Protein AF-A0A1I5M209-F1 (afdb_monomer_lite)

Sequence (120 aa):
MTALGTSLMEPANALSSLPAVAGPVWFETTGRPFVLPMQVPVSSALMVAALYREGGCVSPDDLATAEDVCGQIAVTLTNDGMVTIERVAEDIECGRIENPDWLAFCRRRVAEVTSDGSVR

Structure (mmCIF, N/CA/C/O backbone):
data_AF-A0A1I5M209-F1
#
_entry.id   AF-A0A1I5M209-F1
#
loop_
_atom_site.group_PDB
_atom_site.id
_atom_site.type_symbol
_atom_site.label_atom_id
_atom_site.label_alt_id
_atom_site.label_comp_id
_atom_site.label_asym_id
_atom_site.label_entity_id
_atom_site.label_seq_id
_atom_site.pdbx_PDB_ins_code
_atom_site.Cartn_x
_atom_site.Cartn_y
_atom_site.Cartn_z
_atom_site.occupancy
_atom_site.B_iso_or_equiv
_atom_site.auth_seq_id
_atom_site.auth_comp_id
_atom_site.auth_asym_id
_atom_site.auth_atom_id
_atom_site.pdbx_PDB_model_num
ATOM 1 N N . MET A 1 1 ? -50.131 30.426 18.130 1.00 35.06 1 MET A N 1
ATOM 2 C CA . MET A 1 1 ? -50.736 29.230 18.745 1.00 35.06 1 MET A CA 1
ATOM 3 C C . MET A 1 1 ? -50.185 28.006 18.030 1.00 35.06 1 MET A C 1
ATOM 5 O O . MET A 1 1 ? -50.395 27.894 16.834 1.00 35.06 1 MET A O 1
ATOM 9 N N . THR A 1 2 ? -49.470 27.179 18.798 1.00 35.59 2 THR A N 1
ATOM 10 C CA . THR A 1 2 ? -49.255 25.724 18.646 1.00 35.59 2 THR A CA 1
ATOM 11 C C . THR A 1 2 ? -48.345 25.182 17.527 1.00 35.59 2 THR A C 1
ATOM 13 O O . THR A 1 2 ? -48.613 25.320 16.340 1.00 35.59 2 THR A O 1
ATOM 16 N N . ALA A 1 3 ? -47.276 24.515 17.984 1.00 41.94 3 ALA A N 1
ATOM 17 C CA . ALA A 1 3 ? -46.327 23.662 17.265 1.00 41.94 3 ALA A CA 1
ATOM 18 C C . ALA A 1 3 ? -46.850 22.223 17.069 1.00 41.94 3 ALA A C 1
ATOM 20 O O . ALA A 1 3 ? -47.847 21.873 17.693 1.00 41.94 3 ALA A O 1
ATOM 21 N N . LEU A 1 4 ? -46.135 21.423 16.257 1.00 39.38 4 LEU A N 1
ATOM 22 C CA . LEU A 1 4 ? -45.904 19.953 16.278 1.00 39.38 4 LEU A CA 1
ATOM 23 C C . LEU A 1 4 ? -45.295 19.582 14.901 1.00 39.38 4 LEU A C 1
ATOM 25 O O . LEU A 1 4 ? -45.800 20.047 13.890 1.00 39.38 4 LEU A O 1
ATOM 29 N N . GLY A 1 5 ? -44.240 18.792 14.715 1.00 33.09 5 GLY A N 1
ATOM 30 C CA . GLY A 1 5 ? -43.388 17.990 15.583 1.00 33.09 5 GLY A CA 1
ATOM 31 C C . GLY A 1 5 ? -42.496 17.105 14.686 1.00 33.09 5 GLY A C 1
ATOM 32 O O . GLY A 1 5 ? -42.952 16.670 13.635 1.00 33.09 5 GLY A O 1
ATOM 33 N N . THR A 1 6 ? -41.240 16.902 15.109 1.00 44.12 6 THR A N 1
ATOM 34 C CA . THR A 1 6 ? -40.367 15.711 14.922 1.00 44.12 6 THR A CA 1
ATOM 35 C C . THR A 1 6 ? -40.311 15.028 13.540 1.00 44.12 6 THR A C 1
ATOM 37 O O . THR A 1 6 ? -41.293 14.486 13.059 1.00 44.12 6 THR A O 1
ATOM 40 N N . SER A 1 7 ? -39.141 14.872 12.917 1.00 38.38 7 SER A N 1
ATOM 41 C CA . SER A 1 7 ? -38.191 13.843 13.358 1.00 38.38 7 SER A CA 1
ATOM 42 C C . SER A 1 7 ? -36.772 14.128 12.848 1.00 38.38 7 SER A C 1
ATOM 44 O O . SER A 1 7 ? -36.539 14.219 11.644 1.00 38.38 7 SER A O 1
ATOM 46 N N . LEU A 1 8 ? -35.835 14.270 13.788 1.00 45.56 8 LEU A N 1
ATOM 47 C CA . LEU A 1 8 ? -34.396 14.207 13.550 1.00 45.56 8 LEU A CA 1
ATOM 48 C C . LEU A 1 8 ? -34.044 12.750 13.247 1.00 45.56 8 LEU A C 1
ATOM 50 O O . LEU A 1 8 ? -34.103 11.901 14.132 1.00 45.56 8 LEU A O 1
ATOM 54 N N . MET A 1 9 ? -33.695 12.461 11.997 1.00 35.19 9 MET A N 1
ATOM 55 C CA . MET A 1 9 ? -33.096 11.185 11.636 1.00 35.19 9 MET A CA 1
ATOM 56 C C . MET A 1 9 ? -31.604 11.259 11.976 1.00 35.19 9 MET A C 1
ATOM 58 O O . MET A 1 9 ? -30.831 11.977 11.346 1.00 35.19 9 MET A O 1
ATOM 62 N N . GLU A 1 10 ? -31.256 10.568 13.054 1.00 47.66 10 GLU A N 1
ATOM 63 C CA . GLU A 1 10 ? -29.915 10.303 13.571 1.00 47.66 10 GLU A CA 1
ATOM 64 C C . GLU A 1 10 ? -28.964 9.777 12.473 1.00 47.66 10 GLU A C 1
ATOM 66 O O . GLU A 1 10 ? -29.268 8.750 11.863 1.00 47.66 10 GLU A O 1
ATOM 71 N N . PRO A 1 11 ? -27.779 10.382 12.251 1.00 41.97 11 PRO A N 1
ATOM 72 C CA . PRO A 1 11 ? -26.709 9.755 11.482 1.00 41.97 11 PRO A CA 1
ATOM 73 C C . PRO A 1 11 ? -25.628 9.166 12.408 1.00 41.97 11 PRO A C 1
ATOM 75 O O . PRO A 1 11 ? -24.448 9.181 12.070 1.00 41.97 11 PRO A O 1
ATOM 78 N N . ALA A 1 12 ? -25.993 8.665 13.594 1.00 46.28 12 ALA A N 1
ATOM 79 C CA . ALA A 1 12 ? -25.015 8.165 14.567 1.00 46.28 12 ALA A CA 1
ATOM 80 C C . ALA A 1 12 ? -24.418 6.792 14.195 1.00 46.28 12 ALA A C 1
ATOM 82 O O . ALA A 1 12 ? -23.360 6.431 14.700 1.00 46.28 12 ALA A O 1
ATOM 83 N N . ASN A 1 13 ? -25.052 6.036 13.291 1.00 44.97 13 ASN A N 1
ATOM 84 C CA . ASN A 1 13 ? -24.671 4.643 13.032 1.00 44.97 13 ASN A CA 1
ATOM 85 C C . ASN A 1 13 ? -23.736 4.440 11.820 1.00 44.97 13 ASN A C 1
ATOM 87 O O . ASN A 1 13 ? -23.181 3.364 11.641 1.00 44.97 13 ASN A O 1
ATOM 91 N N . ALA A 1 14 ? -23.536 5.460 10.977 1.00 47.34 14 ALA A N 1
ATOM 92 C CA . ALA A 1 14 ? -22.746 5.326 9.742 1.00 47.34 14 ALA A CA 1
ATOM 93 C C . ALA A 1 14 ? -21.245 5.627 9.918 1.00 47.34 14 ALA A C 1
ATOM 95 O O . ALA A 1 14 ? -20.452 5.366 9.020 1.00 47.34 14 ALA A O 1
ATOM 96 N N . LEU A 1 15 ? -20.847 6.193 11.061 1.00 49.16 15 LEU A N 1
ATOM 97 C CA . LEU A 1 15 ? -19.462 6.606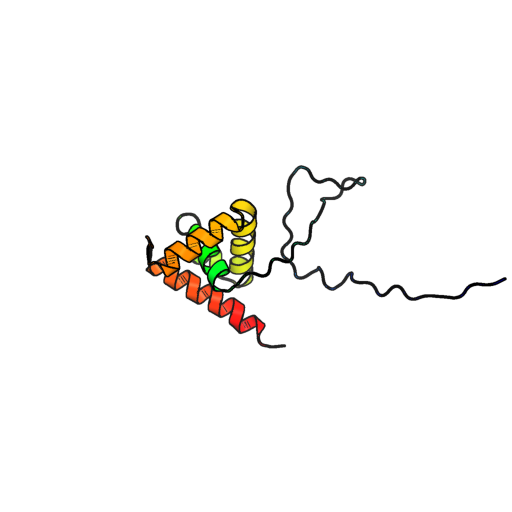 11.325 1.00 49.16 15 LEU A CA 1
ATOM 98 C C . LEU A 1 15 ? -18.641 5.539 12.063 1.00 49.16 15 LEU A C 1
ATOM 100 O O . LEU A 1 15 ? -17.436 5.703 12.218 1.00 49.16 15 LEU A O 1
ATOM 104 N N . SER A 1 16 ? -19.271 4.443 12.498 1.00 52.81 16 SER A N 1
ATOM 105 C CA . SER A 1 16 ? -18.627 3.408 13.318 1.00 52.81 16 SER A CA 1
ATOM 106 C C . SER A 1 16 ? -17.697 2.469 12.536 1.00 52.81 16 SER A C 1
ATOM 108 O O . SER A 1 16 ? -17.075 1.602 13.141 1.00 52.81 16 SER A O 1
ATOM 110 N N . SER A 1 17 ? -17.608 2.617 11.212 1.00 50.41 17 SER A N 1
ATOM 111 C CA . SER A 1 17 ? -16.808 1.760 10.325 1.00 50.41 17 SER A CA 1
ATOM 112 C C . SER A 1 17 ? -15.644 2.490 9.647 1.00 50.41 17 SER A C 1
ATOM 114 O O . SER A 1 17 ? -15.053 1.952 8.714 1.00 50.41 17 SER A O 1
ATOM 116 N N . LEU A 1 18 ? -15.337 3.725 10.057 1.00 45.28 18 LEU A N 1
ATOM 117 C CA . LEU A 1 18 ? -14.235 4.501 9.489 1.00 45.2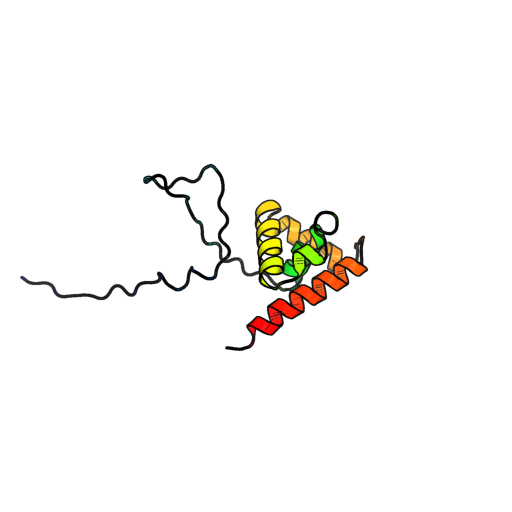8 18 LEU A CA 1
ATOM 118 C C . LEU A 1 18 ? -13.024 4.473 10.430 1.00 45.28 18 LEU A C 1
ATOM 120 O O . LEU A 1 18 ? -13.200 4.614 11.642 1.00 45.28 18 LEU A O 1
ATOM 124 N N . PRO A 1 19 ? -11.796 4.336 9.903 1.00 40.69 19 PRO A N 1
ATOM 125 C CA . PRO A 1 19 ? -10.596 4.449 10.719 1.00 40.69 19 PRO A CA 1
ATOM 126 C C . PRO A 1 19 ? -10.510 5.857 11.331 1.00 40.69 19 PRO A C 1
ATOM 128 O O . PRO A 1 19 ? -10.584 6.865 10.626 1.00 40.69 19 PRO A O 1
ATOM 131 N N . ALA A 1 20 ? -10.377 5.923 12.656 1.00 50.75 20 ALA A N 1
ATOM 132 C CA . ALA A 1 20 ? -10.262 7.164 13.416 1.00 50.75 20 ALA A CA 1
ATOM 133 C C . ALA A 1 20 ? -8.794 7.423 13.783 1.00 50.75 20 ALA A C 1
ATOM 135 O O . ALA A 1 20 ? -8.170 6.603 14.452 1.00 50.75 20 ALA A O 1
ATOM 136 N N . VAL A 1 21 ? -8.250 8.576 13.384 1.00 44.97 21 VAL A N 1
ATOM 137 C CA . VAL A 1 21 ? -6.908 9.019 13.796 1.00 44.97 21 VAL A CA 1
ATOM 138 C C . VAL A 1 21 ? -7.038 10.061 14.909 1.00 44.97 21 VAL A C 1
ATOM 140 O O . VAL A 1 21 ? -7.764 11.042 14.756 1.00 44.97 21 VAL A O 1
ATOM 143 N N . ALA A 1 22 ? -6.334 9.860 16.027 1.00 47.75 22 ALA A N 1
ATOM 144 C CA . ALA A 1 22 ? -6.293 10.786 17.162 1.00 47.75 22 ALA A CA 1
ATOM 145 C C . ALA A 1 22 ? -4.881 11.376 17.333 1.00 47.75 22 ALA A C 1
ATOM 147 O O . ALA A 1 22 ? -3.892 10.648 17.289 1.00 47.75 22 ALA A O 1
ATOM 148 N N . GLY A 1 23 ? -4.784 12.695 17.545 1.00 44.03 23 GLY A N 1
ATOM 149 C CA . GLY A 1 23 ? -3.522 13.426 17.727 1.00 44.03 23 GLY A CA 1
ATOM 150 C C . GLY A 1 23 ? -3.542 14.352 18.956 1.00 44.03 23 GLY A C 1
ATOM 151 O O . GLY A 1 23 ? -4.618 14.736 19.414 1.00 44.03 23 GLY A O 1
ATOM 152 N N . PRO A 1 24 ? -2.373 14.733 19.506 1.00 47.22 24 PRO A N 1
ATOM 153 C CA . PRO A 1 24 ? -2.251 15.252 20.875 1.00 47.22 24 PRO A CA 1
ATOM 154 C C . PRO A 1 24 ? -2.810 16.664 21.138 1.00 47.22 24 PRO A C 1
ATOM 156 O O . PRO A 1 24 ? -2.811 17.085 22.292 1.00 47.22 24 PRO A O 1
ATOM 159 N N . VAL A 1 25 ? -3.276 17.419 20.131 1.00 46.50 25 VAL A N 1
ATOM 160 C CA . VAL A 1 25 ? -3.692 18.827 20.329 1.00 46.50 25 VAL A CA 1
ATOM 161 C C . VAL A 1 25 ? -4.943 19.214 19.533 1.00 46.50 25 VAL A C 1
ATOM 163 O O . VAL A 1 25 ? -5.002 20.265 18.902 1.00 46.50 25 VAL A O 1
ATOM 166 N N . TRP A 1 26 ? -5.980 18.385 19.592 1.00 46.44 26 TRP A N 1
ATOM 167 C CA . TRP A 1 26 ? -7.323 18.787 19.175 1.00 46.44 26 TRP A CA 1
ATOM 168 C C . 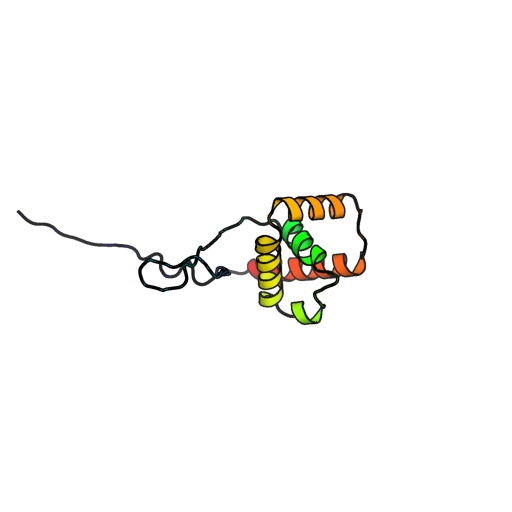TRP A 1 26 ? -8.287 18.370 20.287 1.00 46.44 26 TRP A C 1
ATOM 170 O O . TRP A 1 26 ? -8.734 17.228 20.357 1.00 46.44 26 TRP A O 1
ATOM 180 N N . PHE A 1 27 ? -8.522 19.272 21.238 1.00 49.44 27 PHE A N 1
ATOM 181 C CA . PHE A 1 27 ? -9.513 19.067 22.291 1.00 49.44 27 PHE A CA 1
ATOM 182 C C . PHE A 1 27 ? -10.809 19.752 21.873 1.00 49.44 27 PHE A C 1
ATOM 184 O O . PHE A 1 27 ? -10.809 20.938 21.541 1.00 49.44 27 PHE A O 1
ATOM 191 N N . GLU A 1 28 ? -11.922 19.023 21.932 1.00 51.09 28 GLU A N 1
ATOM 192 C CA . GLU A 1 28 ? -13.232 19.663 22.028 1.00 51.09 28 GLU A CA 1
ATOM 193 C C . GLU A 1 28 ? -13.302 20.448 23.352 1.00 51.09 28 GLU A C 1
ATOM 195 O O . GLU A 1 28 ? -12.648 20.080 24.335 1.00 51.09 28 GLU A O 1
ATOM 200 N N . THR A 1 29 ? -14.116 21.504 23.425 1.00 53.91 29 THR A N 1
ATOM 201 C CA . THR A 1 29 ? -14.270 22.377 24.612 1.00 53.91 29 THR A CA 1
ATOM 202 C C . THR A 1 29 ? -14.658 21.639 25.903 1.00 53.91 29 THR A C 1
ATOM 204 O O . THR A 1 29 ? -14.601 22.223 26.982 1.00 53.91 29 THR A O 1
ATOM 207 N N . THR A 1 30 ? -15.005 20.351 25.823 1.00 61.00 30 THR A N 1
ATOM 208 C CA . THR A 1 30 ? -15.346 19.473 26.950 1.00 61.00 30 THR A CA 1
ATOM 209 C C . THR A 1 30 ? -14.248 18.472 27.344 1.00 61.00 30 THR A C 1
ATOM 211 O O . THR A 1 30 ? -14.526 17.549 28.107 1.00 61.00 30 THR A O 1
ATOM 214 N N . GLY A 1 31 ? -13.018 18.596 26.826 1.00 58.34 31 GLY A N 1
ATOM 215 C CA . GLY A 1 31 ? -11.893 17.717 27.194 1.00 58.34 31 GLY A CA 1
ATOM 216 C C . GLY A 1 31 ? -11.972 16.302 26.608 1.00 58.34 31 GLY A C 1
ATOM 217 O O . GLY A 1 31 ? -11.331 15.384 27.117 1.00 58.34 31 GLY A O 1
ATOM 218 N N . ARG A 1 32 ? -12.766 16.114 25.548 1.00 57.16 32 ARG A N 1
ATOM 219 C CA . ARG A 1 32 ? -12.846 14.857 24.793 1.00 57.16 32 ARG A CA 1
ATOM 220 C C . ARG A 1 32 ? -11.888 14.907 23.595 1.00 57.16 32 ARG A C 1
ATOM 222 O O . ARG A 1 32 ? -11.697 15.998 23.047 1.00 57.16 32 ARG A O 1
ATOM 229 N N . PRO A 1 33 ? -11.292 13.768 23.188 1.00 56.09 33 PRO A N 1
ATOM 230 C CA . PRO A 1 33 ? -10.503 13.701 21.963 1.00 56.09 33 PRO A CA 1
ATOM 231 C C . PRO A 1 33 ? -11.352 14.163 20.778 1.00 56.09 33 PRO A C 1
ATOM 233 O O . PRO A 1 33 ? -12.449 13.645 20.568 1.00 56.09 33 PRO A O 1
ATOM 236 N N . PHE A 1 34 ? -10.865 15.139 20.017 1.00 57.25 34 PHE A N 1
ATOM 237 C CA . PHE A 1 34 ? -11.488 15.517 18.756 1.00 57.25 34 PHE A CA 1
ATOM 238 C C . PHE A 1 34 ? -11.238 14.404 17.736 1.00 57.25 34 PHE A C 1
ATOM 240 O O . PHE A 1 34 ? -10.092 14.108 17.393 1.00 57.25 34 PHE A O 1
ATOM 247 N N . VAL A 1 35 ? -12.316 13.778 17.271 1.00 59.59 35 VAL A N 1
ATOM 248 C CA . VAL A 1 35 ? -12.274 12.759 16.222 1.00 59.59 35 VAL A CA 1
ATOM 249 C C . VAL A 1 35 ? -12.727 13.418 14.929 1.00 59.59 35 VAL A C 1
ATOM 251 O O . VAL A 1 35 ? -13.885 13.815 14.814 1.00 59.59 35 VAL A O 1
ATOM 254 N N . LEU A 1 36 ? -11.821 13.538 13.959 1.00 59.44 36 LEU A N 1
ATOM 255 C CA . LEU A 1 36 ? -12.162 13.985 12.612 1.00 59.44 36 LEU A CA 1
ATOM 256 C C . LEU A 1 36 ? -12.363 12.756 11.715 1.00 59.44 36 LEU A C 1
ATOM 258 O O . LEU A 1 36 ? -11.372 12.141 11.317 1.00 59.44 36 LEU A O 1
ATOM 262 N N . PRO A 1 37 ? -13.607 12.379 11.373 1.00 59.97 37 PRO A N 1
ATOM 263 C CA . PRO A 1 37 ? -13.832 11.342 10.379 1.00 59.97 37 PRO A CA 1
ATOM 264 C C . PRO A 1 37 ? -13.429 11.882 9.001 1.00 59.97 37 PRO A C 1
ATOM 266 O O . PRO A 1 37 ? -14.031 12.829 8.496 1.00 59.97 37 PRO A O 1
ATOM 269 N N . MET A 1 38 ? -12.406 11.286 8.387 1.00 60.28 38 MET A N 1
ATOM 270 C CA . MET A 1 38 ? -12.005 11.597 7.015 1.00 60.28 38 MET A CA 1
ATOM 271 C C . MET A 1 38 ? -12.472 10.486 6.078 1.00 60.28 38 MET A C 1
ATOM 273 O O . MET A 1 38 ? -12.167 9.315 6.287 1.00 60.28 38 MET A O 1
ATOM 277 N N . GLN A 1 39 ? -13.195 10.861 5.024 1.00 67.62 39 GLN A N 1
ATOM 278 C CA . GLN A 1 39 ? -13.470 9.976 3.897 1.00 67.62 39 GLN A CA 1
ATOM 279 C C . GLN A 1 39 ? -12.581 10.404 2.737 1.00 67.62 39 GLN A C 1
ATOM 281 O O . GLN A 1 39 ? -12.810 11.442 2.119 1.00 67.62 39 GLN A O 1
ATOM 286 N N . VAL A 1 40 ? -11.547 9.613 2.465 1.00 67.25 40 VAL A N 1
ATOM 287 C CA . VAL A 1 40 ? -10.658 9.832 1.325 1.00 67.25 40 VAL A CA 1
ATOM 288 C C . VAL A 1 40 ? -10.972 8.754 0.290 1.00 67.25 40 VAL A C 1
ATOM 290 O O . VAL A 1 40 ? -10.871 7.571 0.615 1.00 67.25 40 VAL A O 1
ATOM 293 N N . PRO A 1 41 ? -11.384 9.108 -0.938 1.00 76.19 41 PRO A N 1
ATOM 294 C CA . PRO A 1 41 ? -11.512 8.130 -2.005 1.00 76.19 41 PRO A CA 1
ATOM 295 C C . PRO A 1 41 ? -10.107 7.693 -2.431 1.00 76.19 41 PRO A C 1
ATOM 297 O O . PRO A 1 41 ? -9.383 8.444 -3.081 1.00 76.19 41 PRO A O 1
ATOM 300 N N . VAL A 1 42 ? -9.711 6.482 -2.043 1.00 82.88 42 VAL A N 1
ATOM 301 C CA . VAL A 1 42 ? -8.398 5.913 -2.368 1.00 82.88 42 VAL A CA 1
ATOM 302 C C . VAL A 1 42 ? -8.587 4.805 -3.398 1.00 82.88 42 VAL A C 1
ATOM 304 O O . VAL A 1 42 ? -9.389 3.894 -3.203 1.00 82.88 42 VAL A O 1
ATOM 307 N N . SER A 1 43 ? -7.867 4.883 -4.518 1.00 92.31 43 SER A N 1
ATOM 308 C CA . SER A 1 43 ? -7.847 3.804 -5.509 1.00 92.31 43 SER A CA 1
ATOM 309 C C . SER A 1 43 ? -7.005 2.625 -5.009 1.00 92.31 43 SER A C 1
ATOM 311 O O . SER A 1 43 ? -6.113 2.796 -4.179 1.00 92.31 43 SER A O 1
ATOM 313 N N . SER A 1 44 ? -7.213 1.428 -5.562 1.00 93.06 44 SER A N 1
ATOM 314 C CA . SER A 1 44 ? -6.375 0.262 -5.242 1.00 93.06 44 SER A CA 1
ATOM 315 C C . SER A 1 44 ? -4.890 0.505 -5.542 1.00 93.06 44 SER A C 1
ATOM 317 O O . SER A 1 44 ? -4.033 0.045 -4.794 1.00 93.06 44 SER A O 1
ATOM 319 N N . ALA A 1 45 ? -4.569 1.284 -6.580 1.00 94.62 45 ALA A N 1
ATOM 320 C CA . ALA A 1 45 ? -3.196 1.685 -6.885 1.00 94.62 45 ALA A CA 1
ATOM 321 C C . ALA A 1 45 ? -2.575 2.533 -5.760 1.00 94.62 45 ALA A C 1
ATOM 323 O O . ALA A 1 45 ? -1.440 2.284 -5.361 1.00 94.62 45 ALA A O 1
ATOM 324 N N . LEU A 1 46 ? -3.335 3.480 -5.202 1.00 95.19 46 LEU A N 1
ATOM 325 C CA . LEU A 1 46 ? -2.885 4.308 -4.080 1.00 95.19 46 LEU A CA 1
ATOM 326 C C . LEU A 1 46 ? -2.796 3.510 -2.772 1.00 95.19 46 LEU A C 1
ATOM 328 O O . LEU A 1 46 ? -1.863 3.712 -2.002 1.00 95.19 46 LEU A O 1
ATOM 332 N N . MET A 1 47 ? -3.703 2.555 -2.547 1.00 94.88 47 MET A N 1
ATOM 333 C CA . MET A 1 47 ? -3.607 1.614 -1.423 1.00 94.88 47 MET A CA 1
ATOM 334 C C . MET A 1 47 ? -2.330 0.767 -1.504 1.00 94.88 47 MET A C 1
ATOM 336 O O . MET A 1 47 ? -1.628 0.608 -0.508 1.00 94.88 47 MET A O 1
ATOM 340 N N . VAL A 1 48 ? -1.992 0.257 -2.695 1.00 96.75 48 VAL A N 1
ATOM 341 C CA . VAL A 1 48 ? -0.744 -0.489 -2.922 1.00 96.75 48 VAL A CA 1
ATOM 342 C C . VAL A 1 48 ? 0.475 0.403 -2.707 1.00 96.75 48 VAL A C 1
ATOM 344 O O . VAL A 1 48 ? 1.422 -0.038 -2.064 1.00 96.75 48 VAL A O 1
ATOM 347 N N . ALA A 1 49 ? 0.460 1.639 -3.209 1.00 96.56 49 ALA A N 1
ATOM 348 C CA . ALA A 1 49 ? 1.559 2.585 -3.029 1.00 96.56 49 ALA A CA 1
ATOM 349 C C . ALA A 1 49 ? 1.793 2.927 -1.550 1.00 96.56 49 ALA A C 1
ATOM 351 O O . ALA A 1 49 ? 2.939 2.940 -1.101 1.00 96.56 49 ALA A O 1
ATOM 352 N N . ALA A 1 50 ? 0.717 3.131 -0.784 1.00 95.00 50 ALA A N 1
ATOM 353 C CA . ALA A 1 50 ? 0.802 3.355 0.655 1.00 95.00 50 ALA A CA 1
ATOM 354 C C . ALA A 1 50 ? 1.425 2.157 1.378 1.00 95.00 50 ALA A C 1
ATOM 356 O O . ALA A 1 50 ? 2.372 2.320 2.137 1.00 95.00 50 ALA A O 1
ATOM 357 N N . LEU A 1 51 ? 0.968 0.942 1.081 1.00 94.81 51 LEU A N 1
ATOM 358 C CA . LEU A 1 51 ? 1.500 -0.257 1.723 1.00 94.81 51 LEU A CA 1
ATOM 359 C C . LEU A 1 51 ? 2.953 -0.558 1.310 1.00 94.81 51 LEU A C 1
ATOM 361 O O . LEU A 1 51 ? 3.762 -0.999 2.123 1.00 94.81 51 LEU A O 1
ATOM 365 N N . TYR A 1 52 ? 3.302 -0.297 0.047 1.00 95.25 52 TYR A N 1
ATOM 366 C CA . TYR A 1 52 ? 4.644 -0.530 -0.486 1.00 95.25 52 TYR A CA 1
ATOM 367 C C . TYR A 1 52 ? 5.698 0.359 0.183 1.00 95.25 52 TYR A C 1
ATOM 369 O O . TYR A 1 52 ? 6.797 -0.111 0.478 1.00 95.25 52 TYR A O 1
ATOM 377 N N . ARG A 1 53 ? 5.355 1.623 0.458 1.00 89.25 53 ARG A N 1
ATOM 378 C CA . ARG A 1 53 ? 6.256 2.623 1.048 1.00 89.25 53 ARG A CA 1
ATOM 379 C C . ARG A 1 53 ? 6.852 2.197 2.395 1.00 89.25 53 ARG A C 1
ATOM 381 O O . ARG A 1 53 ? 7.977 2.570 2.703 1.00 89.25 53 ARG A O 1
ATOM 388 N N . GLU A 1 54 ? 6.135 1.375 3.151 1.00 80.38 54 GLU A N 1
ATOM 389 C CA . GLU A 1 54 ? 6.545 0.880 4.472 1.00 80.38 54 GLU A CA 1
ATOM 390 C C . GLU A 1 54 ? 7.405 -0.394 4.419 1.00 80.38 54 GLU A C 1
ATOM 392 O O . GLU A 1 54 ? 7.707 -0.982 5.457 1.00 80.38 54 GLU A O 1
ATOM 397 N N . GLY A 1 55 ? 7.828 -0.833 3.226 1.00 67.75 55 GLY A N 1
ATOM 398 C CA . GLY A 1 55 ? 8.486 -2.124 2.969 1.00 67.75 55 GLY A CA 1
ATOM 399 C C . GLY A 1 55 ? 9.832 -2.401 3.647 1.00 67.75 55 GLY A C 1
ATOM 400 O O . GLY A 1 55 ? 10.469 -3.403 3.334 1.00 67.75 55 GLY A O 1
ATOM 401 N N . GLY A 1 56 ? 10.274 -1.545 4.567 1.00 70.62 56 GLY A N 1
ATOM 402 C CA . GLY A 1 56 ? 11.411 -1.788 5.462 1.00 70.62 56 GLY A CA 1
ATOM 403 C C . GLY A 1 56 ? 11.069 -1.733 6.956 1.00 70.62 56 GLY A C 1
ATOM 404 O O . GLY A 1 56 ? 11.902 -2.116 7.774 1.00 70.62 56 GLY A O 1
ATOM 405 N N . CYS A 1 57 ? 9.869 -1.271 7.314 1.00 78.50 57 CYS A N 1
ATOM 406 C CA . CYS A 1 57 ? 9.421 -1.059 8.693 1.00 78.50 57 CYS A CA 1
ATOM 407 C C . CYS A 1 57 ? 8.303 -2.023 9.110 1.00 78.50 57 CYS A C 1
ATOM 409 O O . CYS A 1 57 ? 8.077 -2.201 10.304 1.00 78.50 57 CYS A O 1
ATOM 411 N N . VAL A 1 58 ? 7.619 -2.631 8.138 1.00 85.00 58 VAL A N 1
ATOM 412 C CA . VAL A 1 58 ? 6.453 -3.498 8.341 1.00 85.00 58 VAL A CA 1
ATOM 413 C C . VAL A 1 58 ? 6.742 -4.877 7.759 1.00 85.00 58 VA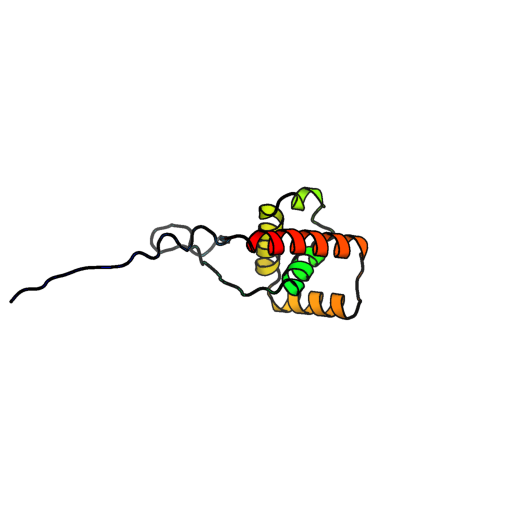L A C 1
ATOM 415 O O . VAL A 1 58 ? 7.182 -5.005 6.615 1.00 85.00 58 VAL A O 1
ATOM 418 N N . SER A 1 59 ? 6.509 -5.919 8.553 1.00 89.44 59 SER A N 1
ATOM 419 C CA . SER A 1 59 ? 6.672 -7.307 8.130 1.00 89.44 59 SER A CA 1
ATOM 420 C C . SER A 1 59 ? 5.369 -7.875 7.542 1.00 89.44 59 SER A C 1
ATOM 422 O O . SER A 1 59 ? 4.287 -7.340 7.784 1.00 89.44 59 SER A O 1
ATOM 424 N N . PRO A 1 60 ? 5.424 -8.984 6.779 1.00 91.69 60 PRO A N 1
ATOM 425 C CA . PRO A 1 60 ? 4.216 -9.659 6.302 1.00 91.69 60 PRO A CA 1
ATOM 426 C C . PRO A 1 60 ? 3.240 -10.068 7.417 1.00 91.69 60 PRO A C 1
ATOM 428 O O . PRO A 1 60 ? 2.031 -10.073 7.182 1.00 91.69 60 PRO A O 1
ATOM 431 N N . ASP A 1 61 ? 3.753 -10.400 8.605 1.00 91.75 61 ASP A N 1
ATOM 432 C CA . ASP A 1 61 ? 2.945 -10.832 9.752 1.00 91.75 61 ASP A CA 1
ATOM 433 C C . ASP A 1 61 ? 2.136 -9.672 10.345 1.00 91.75 61 ASP A C 1
ATOM 435 O O . ASP A 1 61 ? 1.006 -9.874 10.786 1.00 91.75 61 ASP A O 1
ATOM 439 N N . ASP A 1 62 ? 2.657 -8.445 10.254 1.00 89.19 62 ASP A N 1
ATOM 440 C CA . ASP A 1 62 ? 1.950 -7.220 10.648 1.00 89.19 62 ASP A CA 1
ATOM 441 C C . ASP A 1 62 ? 0.784 -6.886 9.703 1.00 89.19 62 ASP A C 1
ATOM 443 O O . ASP A 1 62 ? 0.043 -5.945 9.949 1.00 89.19 62 ASP A O 1
ATOM 447 N N . LEU A 1 63 ? 0.625 -7.631 8.603 1.00 93.19 63 LEU A N 1
ATOM 448 C CA . LEU A 1 63 ? -0.407 -7.436 7.581 1.00 93.19 63 LEU A CA 1
ATOM 449 C C . LEU A 1 63 ? -1.281 -8.685 7.402 1.00 93.19 63 LEU A C 1
ATOM 451 O O . LEU A 1 63 ? -1.857 -8.902 6.326 1.00 93.19 63 LEU A O 1
ATOM 455 N N . ALA A 1 64 ? -1.369 -9.520 8.442 1.00 91.19 64 ALA A N 1
ATOM 456 C CA . ALA A 1 64 ? -2.048 -10.811 8.409 1.00 91.19 64 ALA A CA 1
ATOM 457 C C . ALA A 1 64 ? -3.557 -10.694 8.143 1.00 91.19 64 ALA A C 1
ATOM 459 O O . ALA A 1 64 ? -4.123 -11.522 7.424 1.00 91.19 64 ALA A O 1
ATOM 460 N N . THR A 1 65 ? -4.220 -9.658 8.662 1.00 89.44 65 THR A N 1
ATOM 461 C CA . THR A 1 65 ? -5.673 -9.478 8.520 1.00 89.44 65 THR A CA 1
ATOM 462 C C . THR A 1 65 ? -6.040 -8.305 7.607 1.00 89.44 65 THR A C 1
ATOM 464 O O . THR A 1 65 ? -5.205 -7.467 7.264 1.00 89.44 65 THR A O 1
ATOM 467 N N . ALA A 1 66 ? -7.298 -8.263 7.157 1.00 86.81 66 ALA A N 1
ATOM 468 C CA . ALA A 1 66 ? -7.813 -7.137 6.376 1.00 86.81 66 ALA A CA 1
ATOM 469 C C . ALA A 1 66 ? -7.822 -5.830 7.187 1.00 86.81 66 ALA A C 1
ATOM 471 O O . ALA A 1 66 ? -7.577 -4.760 6.632 1.00 86.81 66 ALA A O 1
ATOM 472 N N . GLU A 1 67 ? -8.073 -5.927 8.497 1.00 84.69 67 GLU A N 1
ATOM 473 C CA . GLU A 1 67 ? -8.029 -4.793 9.419 1.00 84.69 67 GLU A CA 1
ATOM 474 C C . GLU A 1 67 ? -6.615 -4.218 9.513 1.00 84.69 67 GLU A C 1
ATOM 476 O O . GLU A 1 67 ? -6.452 -3.010 9.358 1.00 84.69 67 GLU A O 1
ATOM 481 N N . ASP A 1 68 ? -5.596 -5.071 9.642 1.00 88.94 68 ASP A N 1
ATOM 482 C CA . ASP A 1 68 ? -4.197 -4.631 9.700 1.00 88.94 68 ASP A CA 1
ATOM 483 C C . ASP A 1 68 ? -3.773 -3.908 8.416 1.00 88.94 68 ASP A C 1
ATOM 485 O O . ASP A 1 68 ? -3.160 -2.842 8.456 1.00 88.94 68 ASP A O 1
ATOM 489 N N . VAL A 1 69 ? -4.165 -4.446 7.255 1.00 91.69 69 VAL A N 1
ATOM 490 C CA . VAL A 1 69 ? -3.887 -3.826 5.950 1.00 91.69 69 VAL A CA 1
ATOM 491 C C . VAL A 1 69 ? -4.550 -2.450 5.846 1.00 91.69 69 VAL A C 1
ATOM 493 O O . VAL A 1 69 ? -3.894 -1.478 5.469 1.00 91.69 69 VAL A O 1
ATOM 496 N N . CYS A 1 70 ? -5.833 -2.342 6.199 1.00 90.12 70 CYS A N 1
ATOM 497 C CA . CYS A 1 70 ? -6.556 -1.068 6.194 1.00 90.12 70 CYS A CA 1
ATOM 498 C C . CYS A 1 70 ? -5.968 -0.063 7.192 1.00 90.12 70 CYS A C 1
ATOM 500 O O . CYS A 1 70 ? -5.810 1.112 6.856 1.00 90.12 70 CYS A O 1
ATOM 502 N N . GLY A 1 71 ? -5.630 -0.519 8.400 1.00 88.81 71 GLY A N 1
ATOM 503 C CA . GLY A 1 71 ? -5.016 0.289 9.446 1.00 88.81 71 GLY A CA 1
ATOM 504 C C . GLY A 1 71 ? -3.671 0.849 9.002 1.00 88.81 71 GLY A C 1
ATOM 505 O O . GLY A 1 71 ? -3.454 2.057 9.091 1.00 88.81 71 GLY A O 1
ATOM 506 N N . GLN A 1 72 ? -2.810 0.007 8.429 1.00 91.88 72 GLN A N 1
ATOM 507 C CA . GLN A 1 72 ? -1.509 0.437 7.932 1.00 91.88 72 GLN A CA 1
ATOM 508 C C . GLN A 1 72 ? -1.641 1.458 6.797 1.00 91.88 72 GLN A C 1
ATOM 510 O O . GLN A 1 72 ? -0.981 2.494 6.826 1.00 91.88 72 GLN A O 1
ATOM 515 N N . ILE A 1 73 ? -2.538 1.223 5.831 1.00 90.94 73 ILE A N 1
ATOM 516 C CA . ILE A 1 73 ? -2.814 2.189 4.757 1.00 90.94 73 ILE A CA 1
ATOM 517 C C . ILE A 1 73 ? -3.271 3.528 5.347 1.00 90.94 73 ILE A C 1
ATOM 519 O O . ILE A 1 73 ? -2.776 4.576 4.936 1.00 90.94 73 ILE A O 1
ATOM 523 N N . ALA A 1 74 ? -4.183 3.516 6.323 1.00 88.38 74 ALA A N 1
ATOM 524 C CA . ALA A 1 74 ? -4.674 4.735 6.959 1.00 88.38 74 ALA A CA 1
ATOM 525 C C . ALA A 1 74 ? -3.562 5.495 7.704 1.00 88.38 74 ALA A C 1
ATOM 527 O O . ALA A 1 74 ? -3.472 6.722 7.590 1.00 88.38 74 ALA A O 1
ATOM 528 N N . VAL A 1 75 ? -2.696 4.778 8.428 1.00 87.50 75 VAL A N 1
ATOM 529 C CA . VAL A 1 75 ? -1.536 5.351 9.126 1.00 87.50 75 VAL A CA 1
ATOM 530 C C . VAL A 1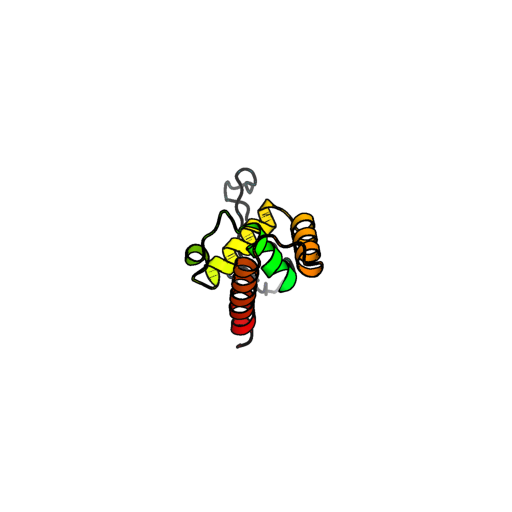 75 ? -0.584 6.005 8.129 1.00 87.50 75 VAL A C 1
ATOM 532 O O . VAL A 1 75 ? -0.255 7.180 8.289 1.00 87.50 75 VAL A O 1
ATOM 535 N N . THR A 1 76 ? -0.199 5.297 7.067 1.00 91.19 76 THR A N 1
ATOM 536 C CA . THR A 1 76 ? 0.726 5.823 6.057 1.00 91.19 76 THR A CA 1
ATOM 537 C C . THR A 1 76 ? 0.127 7.021 5.314 1.00 91.19 76 THR A C 1
ATOM 539 O O . THR A 1 76 ? 0.783 8.053 5.189 1.00 91.19 76 THR A O 1
ATOM 542 N N . LEU A 1 77 ? -1.146 6.962 4.902 1.00 87.75 77 LEU A N 1
ATOM 543 C CA . LEU A 1 77 ? -1.836 8.104 4.280 1.00 87.75 77 LEU A CA 1
ATOM 544 C C . LEU A 1 77 ? -1.847 9.341 5.187 1.00 87.75 77 LEU A C 1
ATOM 546 O O . LEU A 1 77 ? -1.696 10.462 4.700 1.00 87.75 77 LEU A O 1
ATOM 550 N N . THR A 1 78 ? -2.029 9.145 6.493 1.00 85.19 78 THR A N 1
ATOM 551 C CA . THR A 1 78 ? -2.101 10.249 7.456 1.00 85.19 78 THR A CA 1
ATOM 552 C C . THR A 1 78 ? -0.728 10.839 7.762 1.00 85.19 78 THR A C 1
ATOM 554 O O . THR A 1 78 ? -0.602 12.056 7.883 1.00 85.19 78 THR A O 1
ATOM 557 N N . ASN A 1 79 ? 0.297 9.995 7.859 1.00 88.31 79 ASN A N 1
ATOM 558 C CA . ASN A 1 79 ? 1.652 10.428 8.186 1.00 88.31 79 ASN A CA 1
ATOM 559 C C . ASN A 1 79 ? 2.360 11.077 6.992 1.00 88.31 79 ASN A C 1
ATOM 561 O O . ASN A 1 79 ? 2.995 12.118 7.148 1.00 88.31 79 ASN A O 1
ATOM 565 N N . ASP A 1 80 ? 2.243 10.485 5.802 1.00 89.69 80 ASP A N 1
ATOM 566 C CA . ASP A 1 80 ? 2.976 10.935 4.615 1.00 89.69 80 ASP A CA 1
ATOM 567 C C . ASP A 1 80 ? 2.185 11.898 3.727 1.00 89.69 80 ASP A C 1
ATOM 569 O O . ASP A 1 80 ? 2.774 12.682 2.972 1.00 89.69 80 ASP A O 1
ATOM 573 N N . GLY A 1 81 ? 0.854 11.844 3.804 1.00 89.25 81 GLY A N 1
ATOM 574 C CA . GLY A 1 81 ? -0.050 12.628 2.973 1.00 89.25 81 GLY A CA 1
ATOM 575 C C . GLY A 1 81 ? -0.155 12.141 1.521 1.00 89.25 81 GLY A C 1
ATOM 576 O O . GLY A 1 81 ? 0.716 11.463 0.981 1.00 89.25 81 GLY A O 1
ATOM 577 N N . MET A 1 82 ? -1.237 12.542 0.847 1.00 90.00 82 MET A N 1
ATOM 578 C CA . MET A 1 82 ? -1.601 12.051 -0.495 1.00 90.00 82 MET A CA 1
ATOM 579 C C . MET A 1 82 ? -0.548 12.314 -1.578 1.00 90.00 82 MET A C 1
ATOM 581 O O . MET A 1 82 ? -0.237 11.409 -2.343 1.00 90.00 82 MET A O 1
ATOM 585 N N . VAL A 1 83 ? 0.050 13.511 -1.614 1.00 91.94 83 VAL A N 1
ATOM 586 C CA . VAL A 1 83 ? 1.049 13.892 -2.639 1.00 91.94 83 VAL A CA 1
ATOM 587 C C . VAL A 1 83 ? 2.233 12.928 -2.656 1.00 91.94 83 VAL A C 1
ATOM 589 O O . VAL A 1 83 ? 2.787 12.592 -3.701 1.00 91.94 83 VAL A O 1
ATOM 592 N N . THR A 1 84 ? 2.644 12.488 -1.474 1.00 93.81 84 THR A N 1
ATOM 593 C CA . THR A 1 84 ? 3.752 11.559 -1.316 1.00 93.81 84 THR A CA 1
ATOM 594 C C . THR A 1 84 ? 3.399 10.179 -1.866 1.00 93.81 84 THR A C 1
ATOM 596 O O . THR A 1 84 ? 4.220 9.537 -2.516 1.00 93.81 84 THR A O 1
ATOM 599 N N . ILE A 1 85 ? 2.167 9.740 -1.636 1.00 94.88 85 ILE A N 1
ATOM 600 C CA . ILE A 1 85 ? 1.663 8.420 -2.021 1.00 94.88 85 ILE A CA 1
ATOM 601 C C . ILE A 1 85 ? 1.398 8.353 -3.524 1.00 94.88 85 ILE A C 1
ATOM 603 O O . ILE A 1 85 ? 1.707 7.346 -4.155 1.00 94.88 85 ILE A O 1
ATOM 607 N N . GLU A 1 86 ? 0.921 9.446 -4.119 1.00 94.81 86 GLU A N 1
ATOM 608 C CA . GLU A 1 86 ? 0.792 9.596 -5.572 1.00 94.81 86 GLU A CA 1
ATOM 609 C C . GLU A 1 86 ? 2.144 9.435 -6.273 1.00 94.81 86 GLU A C 1
ATOM 611 O O . GLU A 1 86 ? 2.250 8.665 -7.223 1.00 94.81 86 GLU A O 1
ATOM 616 N N . ARG A 1 87 ? 3.209 10.057 -5.752 1.00 96.00 87 ARG A N 1
ATOM 617 C CA . ARG A 1 87 ? 4.566 9.886 -6.302 1.00 96.00 87 ARG A CA 1
ATOM 618 C C . ARG A 1 87 ? 5.052 8.441 -6.232 1.00 96.00 87 ARG A C 1
ATOM 620 O O . ARG A 1 87 ? 5.638 7.950 -7.189 1.00 96.00 87 ARG A O 1
ATOM 627 N N . VAL A 1 88 ? 4.784 7.743 -5.127 1.00 96.06 88 VAL A N 1
ATOM 628 C CA . VAL A 1 88 ? 5.126 6.315 -5.012 1.00 96.06 88 VAL A CA 1
ATOM 629 C C . VAL A 1 88 ? 4.329 5.482 -6.021 1.00 96.06 88 VAL A C 1
ATOM 631 O O . VAL A 1 88 ? 4.874 4.554 -6.617 1.00 96.06 88 VAL A O 1
ATOM 634 N N . ALA A 1 89 ? 3.057 5.813 -6.257 1.00 96.50 89 ALA A N 1
ATOM 635 C CA . ALA A 1 89 ? 2.255 5.147 -7.279 1.00 96.50 89 ALA A CA 1
ATOM 636 C C . ALA A 1 89 ? 2.833 5.367 -8.689 1.00 96.50 89 ALA A C 1
ATOM 638 O O . ALA A 1 89 ? 2.958 4.404 -9.446 1.00 96.50 89 ALA A O 1
ATOM 639 N N . GLU A 1 90 ? 3.254 6.593 -9.011 1.00 97.25 90 GLU A N 1
ATOM 640 C CA . GLU A 1 90 ? 3.937 6.918 -10.271 1.00 97.25 90 GLU A CA 1
ATOM 641 C C . GLU A 1 90 ? 5.267 6.163 -10.418 1.00 97.25 90 GLU A C 1
ATOM 643 O O . GLU A 1 90 ? 5.580 5.659 -11.498 1.00 97.25 90 GLU A O 1
ATOM 648 N N . ASP A 1 91 ? 6.052 6.049 -9.343 1.00 97.00 91 ASP A N 1
ATOM 649 C CA . ASP A 1 91 ? 7.296 5.275 -9.337 1.00 97.00 91 ASP A CA 1
ATOM 650 C C . ASP A 1 91 ? 7.035 3.792 -9.616 1.00 97.00 91 ASP A C 1
ATOM 652 O O . ASP A 1 91 ? 7.723 3.189 -10.444 1.00 97.00 91 ASP A O 1
ATOM 656 N N . ILE A 1 92 ? 6.001 3.216 -8.996 1.00 96.88 92 ILE A N 1
ATOM 657 C CA . ILE A 1 92 ? 5.566 1.839 -9.250 1.00 96.88 92 ILE A CA 1
ATOM 658 C C . ILE A 1 92 ? 5.129 1.653 -10.707 1.00 96.88 92 ILE A C 1
ATOM 660 O O . ILE A 1 92 ? 5.511 0.662 -11.333 1.00 96.88 92 ILE A O 1
ATOM 664 N N . GLU A 1 93 ? 4.344 2.582 -11.252 1.00 96.00 93 GLU A N 1
ATOM 665 C CA . GLU A 1 93 ? 3.878 2.541 -12.642 1.00 96.00 93 GLU A CA 1
ATOM 666 C C . GLU A 1 93 ? 5.046 2.639 -13.632 1.00 96.00 93 GLU A C 1
ATOM 668 O O . GLU A 1 93 ? 5.114 1.887 -14.604 1.00 96.00 93 GLU A O 1
ATOM 673 N N . CYS A 1 94 ? 6.020 3.501 -13.340 1.00 96.69 94 CYS A N 1
ATOM 674 C CA . CYS A 1 94 ? 7.241 3.649 -14.126 1.00 96.69 94 CYS A CA 1
ATOM 675 C C . CYS A 1 94 ? 8.257 2.510 -13.911 1.00 96.69 94 CYS A C 1
ATOM 677 O O . CYS A 1 94 ? 9.309 2.512 -14.552 1.00 96.69 94 CYS A O 1
ATOM 679 N N . GLY A 1 95 ? 7.991 1.565 -13.002 1.00 93.62 95 GLY A N 1
ATOM 680 C CA . GLY A 1 95 ? 8.895 0.458 -12.676 1.00 93.62 95 GLY A CA 1
ATOM 681 C C . GLY A 1 95 ? 10.138 0.857 -11.871 1.00 93.62 95 GLY A C 1
ATOM 682 O O . GLY A 1 95 ? 11.088 0.079 -11.793 1.00 93.62 95 GLY A O 1
ATOM 683 N N . ARG A 1 96 ? 10.150 2.045 -11.256 1.00 94.94 96 ARG A N 1
ATOM 684 C CA . ARG A 1 96 ? 11.207 2.516 -10.347 1.00 94.94 96 ARG A CA 1
ATOM 685 C C . ARG A 1 96 ? 11.005 1.919 -8.953 1.00 94.94 96 ARG A C 1
ATOM 687 O O . ARG A 1 96 ? 10.694 2.623 -8.000 1.00 94.94 96 ARG A O 1
ATOM 694 N N . ILE A 1 97 ? 11.134 0.600 -8.859 1.00 93.12 97 ILE A N 1
ATOM 695 C CA . ILE A 1 97 ? 10.865 -0.161 -7.636 1.00 93.12 97 ILE A CA 1
ATOM 696 C C . ILE A 1 97 ? 12.140 -0.818 -7.121 1.00 93.12 97 ILE A C 1
ATOM 698 O O . ILE A 1 97 ? 12.945 -1.343 -7.887 1.00 93.12 97 ILE A O 1
ATOM 702 N N . GLU A 1 98 ? 12.306 -0.792 -5.806 1.00 90.50 98 GLU A N 1
ATOM 703 C CA . GLU A 1 98 ? 13.464 -1.358 -5.116 1.00 90.50 98 GLU A CA 1
ATOM 704 C C . GLU A 1 98 ? 13.218 -2.819 -4.732 1.00 90.50 98 GLU A C 1
ATOM 706 O O . GLU A 1 98 ? 14.119 -3.647 -4.844 1.00 90.50 98 GLU A O 1
ATOM 711 N N . ASN A 1 99 ? 11.987 -3.155 -4.323 1.00 93.19 99 ASN A N 1
ATOM 712 C CA . ASN A 1 99 ? 11.630 -4.495 -3.862 1.00 93.19 99 ASN A CA 1
ATOM 713 C C . ASN A 1 99 ? 10.395 -5.049 -4.606 1.00 93.19 99 ASN A C 1
ATOM 715 O O . ASN A 1 99 ? 9.255 -4.826 -4.187 1.00 93.19 99 ASN A O 1
ATOM 719 N N . PRO A 1 100 ? 10.592 -5.783 -5.716 1.00 93.88 100 PRO A N 1
ATOM 720 C CA . PRO A 1 100 ? 9.486 -6.313 -6.510 1.00 93.88 100 PRO A CA 1
ATOM 721 C C . PRO A 1 100 ? 8.667 -7.385 -5.778 1.00 93.88 100 PRO A C 1
ATOM 723 O O . PRO A 1 100 ? 7.451 -7.448 -5.975 1.00 93.88 100 PRO A O 1
ATOM 726 N N . ASP A 1 101 ? 9.294 -8.187 -4.914 1.00 94.50 101 ASP A N 1
ATOM 727 C CA . ASP A 1 101 ? 8.609 -9.242 -4.159 1.00 94.50 101 ASP A CA 1
ATOM 728 C C . ASP A 1 101 ? 7.666 -8.643 -3.113 1.00 94.50 101 ASP A C 1
ATOM 730 O O . ASP A 1 101 ? 6.511 -9.063 -2.987 1.00 94.50 101 ASP A O 1
ATOM 734 N N . TRP A 1 102 ? 8.116 -7.591 -2.422 1.00 95.56 102 TRP A N 1
ATOM 735 C CA . TRP A 1 102 ? 7.263 -6.829 -1.513 1.00 95.56 102 TRP A CA 1
ATOM 736 C C . TRP A 1 102 ? 6.093 -6.176 -2.247 1.00 95.56 102 TRP A C 1
ATOM 738 O O . TRP A 1 102 ? 4.946 -6.284 -1.818 1.00 95.56 102 TRP A O 1
ATOM 748 N N . LEU A 1 103 ? 6.342 -5.573 -3.411 1.00 96.50 103 LEU A N 1
ATOM 749 C CA . LEU A 1 103 ? 5.271 -4.987 -4.212 1.00 96.50 103 LEU A CA 1
ATOM 750 C C . LEU A 1 103 ? 4.223 -6.027 -4.640 1.00 96.50 103 LEU A C 1
ATOM 752 O O . LEU A 1 103 ? 3.022 -5.745 -4.617 1.00 96.50 103 LEU A O 1
ATOM 756 N N . ALA A 1 104 ? 4.653 -7.231 -5.026 1.00 96.69 104 ALA A N 1
ATOM 757 C CA . ALA A 1 104 ? 3.743 -8.324 -5.353 1.00 96.69 104 ALA A CA 1
ATOM 758 C C . ALA A 1 104 ? 2.897 -8.739 -4.137 1.00 96.69 104 ALA A C 1
ATOM 760 O O . ALA A 1 104 ? 1.683 -8.926 -4.267 1.00 96.69 104 ALA A O 1
ATOM 761 N N . PHE A 1 105 ? 3.510 -8.811 -2.952 1.00 96.44 105 PHE A N 1
ATOM 762 C CA . PHE A 1 105 ? 2.803 -9.054 -1.697 1.00 96.44 105 PHE A CA 1
ATOM 763 C C . PHE A 1 105 ? 1.748 -7.971 -1.416 1.00 96.44 105 PHE A C 1
ATOM 765 O O . PHE A 1 105 ? 0.583 -8.310 -1.189 1.00 96.44 105 PHE A O 1
ATOM 772 N N . CYS A 1 106 ? 2.109 -6.686 -1.509 1.00 96.50 106 CYS A N 1
ATOM 773 C CA . CYS A 1 106 ? 1.182 -5.574 -1.282 1.00 96.50 106 CYS A CA 1
ATOM 774 C C . CYS A 1 106 ? -0.016 -5.623 -2.235 1.00 96.50 106 CYS A C 1
ATOM 776 O O . CYS A 1 106 ? -1.160 -5.482 -1.806 1.00 96.50 106 CYS A O 1
ATOM 778 N N . ARG A 1 107 ? 0.232 -5.876 -3.528 1.00 97.19 107 ARG A N 1
ATOM 779 C CA . ARG A 1 107 ? -0.826 -6.014 -4.543 1.00 97.19 107 ARG A CA 1
ATOM 780 C C . ARG A 1 107 ? -1.814 -7.117 -4.190 1.00 97.19 107 ARG A C 1
ATOM 782 O O . ARG A 1 107 ? -3.019 -6.896 -4.281 1.00 97.19 107 ARG A O 1
ATOM 789 N N . ARG A 1 108 ? -1.316 -8.282 -3.765 1.00 97.31 108 ARG A N 1
ATOM 790 C CA . ARG A 1 108 ? -2.166 -9.401 -3.344 1.00 97.31 108 ARG A CA 1
ATOM 791 C C . ARG A 1 108 ? -3.032 -9.019 -2.143 1.00 97.31 108 ARG A C 1
ATOM 793 O O . ARG A 1 108 ? -4.242 -9.200 -2.203 1.00 97.31 108 ARG A O 1
ATOM 800 N N . ARG A 1 109 ? -2.436 -8.450 -1.090 1.00 96.31 109 ARG A N 1
ATOM 801 C CA . ARG A 1 109 ? -3.176 -8.072 0.127 1.00 96.31 109 ARG A CA 1
ATOM 802 C C . ARG A 1 109 ? -4.255 -7.027 -0.148 1.00 96.31 109 ARG A C 1
ATOM 804 O O . ARG A 1 109 ? -5.378 -7.172 0.320 1.00 96.31 109 ARG A O 1
ATOM 811 N N . VAL A 1 110 ? -3.955 -6.014 -0.962 1.00 95.00 110 VAL A N 1
ATOM 812 C CA . VAL A 1 110 ? -4.954 -5.010 -1.367 1.00 95.00 110 VAL A CA 1
ATOM 813 C C . VAL A 1 110 ? -6.072 -5.637 -2.205 1.00 95.00 110 VAL A C 1
ATOM 815 O O . VAL A 1 110 ? -7.240 -5.293 -2.020 1.00 95.00 110 VAL A O 1
ATOM 818 N N . ALA A 1 111 ? -5.750 -6.570 -3.104 1.00 95.50 111 ALA A N 1
ATOM 819 C CA . ALA A 1 111 ? -6.761 -7.272 -3.890 1.00 95.50 111 ALA A CA 1
ATOM 820 C C . ALA A 1 111 ? -7.715 -8.092 -3.006 1.00 95.50 111 ALA A C 1
ATOM 822 O O . ALA A 1 111 ? -8.920 -8.055 -3.233 1.00 95.50 111 ALA A O 1
ATOM 823 N N . GLU A 1 112 ? -7.205 -8.779 -1.983 1.00 92.88 112 GLU A N 1
ATOM 824 C CA . GLU A 1 112 ? -8.017 -9.555 -1.034 1.00 92.88 112 GLU A CA 1
ATOM 825 C C . GLU A 1 112 ? -9.005 -8.646 -0.279 1.00 92.88 112 GLU A C 1
ATOM 827 O O . GLU A 1 112 ? -10.211 -8.879 -0.318 1.00 92.88 112 GLU A O 1
ATOM 832 N N . VAL A 1 113 ? -8.528 -7.529 0.282 1.00 89.62 113 VAL A N 1
ATOM 833 C CA . VAL A 1 113 ? -9.373 -6.565 1.017 1.00 89.62 113 VAL A CA 1
ATOM 834 C C . VAL A 1 113 ? -10.437 -5.915 0.127 1.00 89.62 113 VAL A C 1
ATOM 836 O O . VAL A 1 113 ? -11.570 -5.695 0.552 1.00 89.62 113 VAL A O 1
ATOM 839 N N . THR A 1 114 ? -10.089 -5.595 -1.120 1.00 85.69 114 THR A N 1
ATOM 840 C CA . THR 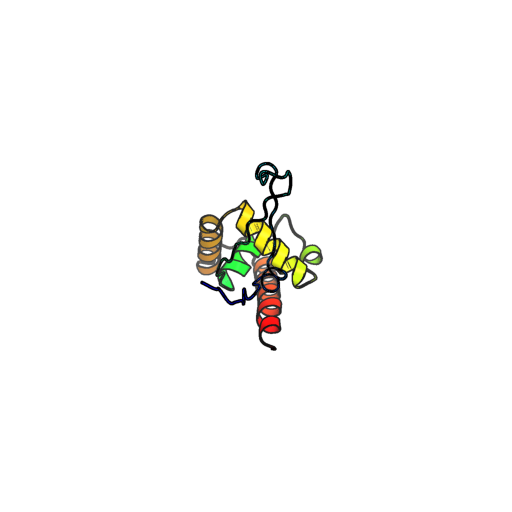A 1 114 ? -11.016 -4.927 -2.051 1.00 85.69 114 THR A CA 1
ATOM 841 C C . THR A 1 114 ? -11.998 -5.888 -2.722 1.00 85.69 114 THR A C 1
ATOM 843 O O . THR A 1 114 ? -13.065 -5.453 -3.153 1.00 85.69 114 THR A O 1
ATOM 846 N N . SER A 1 115 ? -11.681 -7.184 -2.774 1.00 79.81 115 SER A N 1
ATOM 847 C CA . SER A 1 115 ? -12.579 -8.218 -3.303 1.00 79.81 115 SER A CA 1
ATOM 848 C C . SER A 1 115 ? -13.605 -8.678 -2.262 1.00 79.81 115 SER A C 1
ATOM 850 O O . SER A 1 115 ? -14.763 -8.906 -2.615 1.00 79.81 115 SER A O 1
ATOM 852 N N . ASP A 1 116 ? -13.226 -8.733 -0.981 1.00 58.62 116 ASP A N 1
ATOM 853 C CA . ASP A 1 116 ? -14.127 -9.109 0.120 1.00 58.62 116 ASP A CA 1
ATOM 854 C C . ASP A 1 116 ? -15.190 -8.035 0.422 1.00 58.62 116 ASP A C 1
ATOM 856 O O . ASP A 1 116 ? -16.282 -8.349 0.891 1.00 58.62 116 ASP A O 1
ATOM 860 N N . GLY A 1 117 ? -14.938 -6.773 0.058 1.00 47.41 117 GLY A N 1
ATOM 861 C CA . GLY A 1 117 ? -15.930 -5.691 0.126 1.00 47.41 117 GLY A CA 1
ATOM 862 C C . GLY A 1 117 ? -17.043 -5.760 -0.934 1.00 47.41 117 GLY A C 1
ATOM 863 O O . GLY A 1 117 ? -17.936 -4.914 -0.934 1.00 47.41 117 GLY A O 1
ATOM 864 N N . SER A 1 118 ? -17.009 -6.739 -1.850 1.00 35.75 118 SER A N 1
ATOM 865 C CA . SER A 1 118 ? -17.984 -6.881 -2.944 1.00 35.75 118 SER A CA 1
ATOM 866 C C . SER A 1 118 ? -19.192 -7.776 -2.613 1.00 35.75 118 SER A C 1
ATOM 868 O O . SER A 1 118 ? -20.062 -7.957 -3.475 1.00 35.75 118 SER A O 1
ATOM 870 N N . VAL A 1 119 ? -19.306 -8.326 -1.400 1.00 34.41 119 VAL A N 1
ATOM 871 C CA . VAL A 1 119 ? -20.479 -9.116 -0.984 1.00 34.41 119 VAL A CA 1
ATOM 872 C C . VAL A 1 119 ? -21.218 -8.407 0.154 1.00 34.41 119 VAL A C 1
ATOM 874 O O . VAL A 1 119 ? -20.821 -8.489 1.306 1.00 34.41 119 VAL A O 1
ATOM 877 N N . ARG A 1 120 ? -22.272 -7.694 -0.269 1.00 31.73 120 ARG A N 1
ATOM 878 C CA . ARG A 1 120 ? -23.474 -7.210 0.444 1.00 31.73 120 ARG A CA 1
ATOM 879 C C . ARG A 1 120 ? -23.569 -7.399 1.957 1.00 31.73 120 ARG A C 1
ATOM 881 O O . ARG A 1 120 ? -23.652 -8.563 2.401 1.00 31.73 120 ARG A O 1
#

pLDDT: mean 75.06, std 22.04, range [31.73, 97.31]

Radius of gyration: 19.05 Å; chains: 1; bounding box: 64×40×41 Å

Organism: NCBI:txid1993

Secondary structure (DSSP, 8-state):
------------SSSTTSPPP--TT-B-TTSPBP---------HHHHHHHHHHTTTT--GGGG-SHHHHHHHHHHHHHHH-HHHHHHHHHHHHTT--S-HHHHHHHHHHHHHHHHHTT--

Foldseek 3Di:
DDDDDDDDDDPPPVQPPADWDFDDPDADPVRDTDTDGDDDPADLLLLLLQQLVCVVPDDVVCLVDLVSSNNSSVVSCVPVNDVRSVVSSVCVVVVVDDDVPSSVSSSVSSCVSVVVVPDD